Protein AF-A0A7X9CDP3-F1 (afdb_monomer_lite)

pLDDT: mean 72.93, std 18.99, range [30.62, 93.44]

Structure (mmCIF, N/CA/C/O backbone):
data_AF-A0A7X9CDP3-F1
#
_entry.id   AF-A0A7X9CDP3-F1
#
loop_
_atom_site.group_PDB
_atom_site.id
_atom_site.type_symbol
_atom_site.label_atom_id
_atom_site.label_alt_id
_atom_site.label_comp_id
_atom_site.label_asym_id
_atom_site.label_entity_id
_atom_site.label_seq_id
_atom_site.pdbx_PDB_ins_code
_atom_site.Cartn_x
_atom_site.Cartn_y
_atom_site.Cartn_z
_atom_site.occupancy
_atom_site.B_iso_or_equiv
_atom_site.auth_seq_id
_atom_site.auth_comp_id
_atom_site.auth_asym_id
_atom_site.auth_atom_id
_atom_site.pdbx_PDB_model_num
ATOM 1 N N . LYS A 1 1 ? 19.103 14.145 39.651 1.00 42.81 1 LYS A N 1
ATOM 2 C CA . LYS A 1 1 ? 20.317 13.318 39.458 1.00 42.81 1 LYS A CA 1
ATOM 3 C C . LYS A 1 1 ? 19.905 11.863 39.617 1.00 42.81 1 LYS A C 1
ATOM 5 O O . LYS A 1 1 ? 19.617 11.459 40.730 1.00 42.81 1 LYS A O 1
ATOM 10 N N . ILE A 1 2 ? 19.771 11.153 38.499 1.00 30.62 2 ILE A N 1
ATOM 11 C CA . ILE A 1 2 ? 19.622 9.694 38.426 1.00 30.62 2 ILE A CA 1
ATOM 12 C C . ILE A 1 2 ? 20.858 9.224 37.650 1.00 30.62 2 ILE A C 1
ATOM 14 O O . ILE A 1 2 ? 21.264 9.884 36.694 1.00 30.62 2 ILE A O 1
ATOM 18 N N . GLU A 1 3 ? 21.513 8.200 38.179 1.00 31.05 3 GLU A N 1
ATOM 19 C CA . GLU A 1 3 ? 22.902 7.801 37.937 1.00 31.05 3 GLU A CA 1
ATOM 20 C C . GLU A 1 3 ? 23.231 7.426 36.484 1.00 31.05 3 GLU A C 1
ATOM 22 O O . GLU A 1 3 ? 22.465 6.759 35.792 1.00 31.05 3 GLU A O 1
ATOM 27 N N . ILE A 1 4 ? 24.441 7.803 36.064 1.00 36.34 4 ILE A N 1
ATOM 28 C CA . ILE A 1 4 ? 25.048 7.617 34.731 1.00 36.34 4 ILE A CA 1
ATOM 29 C C . ILE A 1 4 ? 25.572 6.162 34.549 1.00 36.34 4 ILE A C 1
ATOM 31 O O . ILE A 1 4 ? 26.495 5.897 33.797 1.00 36.34 4 ILE A O 1
ATOM 35 N N . GLY A 1 5 ? 24.991 5.173 35.237 1.00 37.22 5 GLY A N 1
ATOM 36 C CA . GLY A 1 5 ? 25.621 3.859 35.457 1.00 37.22 5 GLY A CA 1
ATOM 37 C C . GLY A 1 5 ? 25.086 2.653 34.670 1.00 37.22 5 GLY A C 1
ATOM 38 O O . GLY A 1 5 ? 25.262 1.533 35.139 1.00 37.22 5 GLY A O 1
ATOM 39 N N . LYS A 1 6 ? 24.392 2.811 33.531 1.00 35.25 6 LYS A N 1
ATOM 40 C CA . LYS A 1 6 ? 23.863 1.659 32.750 1.00 35.25 6 LYS A CA 1
ATOM 41 C C . LYS A 1 6 ? 24.031 1.785 31.229 1.00 35.25 6 LYS A C 1
ATOM 43 O O . LYS A 1 6 ? 23.116 1.454 30.480 1.00 35.25 6 LYS A O 1
ATOM 48 N N . LEU A 1 7 ? 25.183 2.263 30.759 1.00 43.00 7 LEU A N 1
ATOM 49 C CA . LEU A 1 7 ? 25.517 2.291 29.324 1.00 43.00 7 LEU A CA 1
ATOM 50 C C . LEU A 1 7 ? 26.872 1.652 28.994 1.00 43.00 7 LEU A C 1
ATOM 52 O O . LEU A 1 7 ? 27.510 2.027 28.020 1.00 43.00 7 LEU A O 1
ATOM 56 N N . GLU A 1 8 ? 27.303 0.650 29.754 1.00 44.66 8 GLU A N 1
ATOM 57 C CA . GLU A 1 8 ? 28.546 -0.065 29.449 1.00 44.66 8 GLU A CA 1
ATOM 58 C C . GLU A 1 8 ? 28.296 -1.569 29.456 1.00 44.66 8 GLU A C 1
ATOM 60 O O . GLU A 1 8 ? 28.371 -2.217 30.494 1.00 44.66 8 GLU A O 1
ATOM 65 N N . ASN A 1 9 ? 27.877 -2.084 28.297 1.00 45.66 9 ASN A N 1
ATOM 66 C CA . ASN A 1 9 ? 28.214 -3.406 27.748 1.00 45.66 9 ASN A CA 1
ATOM 67 C C . ASN A 1 9 ? 27.282 -3.717 26.570 1.00 45.66 9 ASN A C 1
ATOM 69 O O . ASN A 1 9 ? 26.401 -4.566 26.657 1.00 45.66 9 ASN A O 1
ATOM 73 N N . ILE A 1 10 ? 27.464 -3.004 25.459 1.00 39.91 10 ILE A N 1
ATOM 74 C CA . ILE A 1 10 ? 26.994 -3.482 24.156 1.00 39.91 10 ILE A CA 1
ATOM 75 C C . ILE A 1 10 ? 28.250 -3.633 23.310 1.00 39.91 10 ILE A C 1
ATOM 77 O O . ILE A 1 10 ? 28.990 -2.671 23.099 1.00 39.91 10 ILE A O 1
ATOM 81 N N . ASN A 1 11 ? 28.524 -4.870 22.913 1.00 43.19 11 ASN A N 1
ATOM 82 C CA . ASN A 1 11 ? 29.726 -5.252 22.190 1.00 43.19 11 ASN A CA 1
ATOM 83 C C . ASN A 1 11 ? 29.747 -4.512 20.838 1.00 43.19 11 ASN A C 1
ATOM 85 O O . ASN A 1 11 ? 28.712 -4.387 20.180 1.00 43.19 11 ASN A O 1
ATOM 89 N N . SER A 1 12 ? 30.899 -4.006 20.400 1.00 43.62 12 SER A N 1
ATOM 90 C CA . SER A 1 12 ? 31.016 -3.162 19.193 1.00 43.62 12 SER A CA 1
ATOM 91 C C . SER A 1 12 ? 30.467 -3.831 17.918 1.00 43.62 12 SER A C 1
ATOM 93 O O . SER A 1 12 ? 29.971 -3.142 17.025 1.00 43.62 12 SER A O 1
ATOM 95 N N . GLY A 1 13 ? 30.459 -5.169 17.870 1.00 42.31 13 GLY A N 1
ATOM 96 C CA . GLY A 1 13 ? 29.830 -5.966 16.809 1.00 42.31 13 GLY A CA 1
ATOM 97 C C . GLY A 1 13 ? 28.292 -5.975 16.824 1.00 42.31 13 GLY A C 1
ATOM 98 O O . GLY A 1 13 ? 27.674 -5.992 15.761 1.00 42.31 13 GLY A O 1
ATOM 99 N N . GLU A 1 14 ? 27.650 -5.888 17.994 1.00 40.09 14 GLU A N 1
ATOM 100 C CA . GLU A 1 14 ? 26.184 -5.778 18.105 1.00 40.09 14 GLU A CA 1
ATOM 101 C C . GLU A 1 14 ? 25.694 -4.394 17.671 1.00 40.09 14 GLU A C 1
ATOM 103 O O . GLU A 1 14 ? 24.648 -4.276 17.031 1.00 40.09 14 GLU A O 1
ATOM 108 N N . ILE A 1 15 ? 26.477 -3.346 17.952 1.00 36.19 15 ILE A N 1
ATOM 109 C CA . ILE A 1 15 ? 26.188 -1.978 17.501 1.00 36.19 15 ILE A CA 1
ATOM 110 C C . ILE A 1 15 ? 26.264 -1.887 15.970 1.00 36.19 15 ILE A C 1
ATOM 112 O O . ILE A 1 15 ? 25.395 -1.265 15.356 1.00 36.19 15 ILE A O 1
ATOM 116 N N . LEU A 1 16 ? 27.250 -2.544 15.342 1.00 43.72 16 LEU A N 1
ATOM 117 C CA . LEU A 1 16 ? 27.374 -2.603 13.880 1.00 43.72 16 LEU A CA 1
ATOM 118 C C . LEU A 1 16 ? 26.185 -3.336 13.237 1.00 43.72 16 LEU A C 1
ATOM 120 O O . LEU A 1 16 ? 25.581 -2.821 12.298 1.00 43.72 16 LEU A O 1
ATOM 124 N N . HIS A 1 17 ? 25.781 -4.481 13.796 1.00 35.06 17 HIS A N 1
ATOM 125 C CA . HIS A 1 17 ? 24.649 -5.268 13.296 1.00 35.06 17 HIS A CA 1
ATOM 126 C C . HIS A 1 17 ? 23.296 -4.550 13.463 1.00 35.06 17 HIS A C 1
ATOM 128 O O . HIS A 1 17 ? 22.436 -4.599 12.581 1.00 35.06 17 HIS A O 1
ATOM 134 N N . LEU A 1 18 ? 23.102 -3.832 14.575 1.00 33.72 18 LEU A N 1
ATOM 135 C CA . LEU A 1 18 ? 21.911 -3.008 14.801 1.00 33.72 18 LEU A CA 1
ATOM 136 C C . LEU A 1 18 ? 21.847 -1.815 13.842 1.00 33.72 18 LEU A C 1
ATOM 138 O O . LEU A 1 18 ? 20.753 -1.462 13.399 1.00 33.72 18 LEU A O 1
ATOM 142 N N . LYS A 1 19 ? 22.999 -1.236 13.488 1.00 38.69 19 LYS A N 1
ATOM 143 C CA . LYS A 1 19 ? 23.105 -0.130 12.532 1.00 38.69 19 LYS A CA 1
ATOM 144 C C . LYS A 1 19 ? 22.833 -0.588 11.098 1.00 38.69 19 LYS A C 1
ATOM 146 O O . LYS A 1 19 ? 21.970 -0.013 10.445 1.00 38.69 19 LYS A O 1
ATOM 151 N N . GLU A 1 20 ? 23.409 -1.713 10.673 1.00 48.62 20 GLU A N 1
ATOM 152 C CA . GLU A 1 20 ? 23.088 -2.350 9.386 1.00 48.62 20 GLU A CA 1
ATOM 153 C C . GLU A 1 20 ? 21.609 -2.750 9.267 1.00 48.62 20 GLU A C 1
ATOM 155 O O . GLU A 1 20 ? 21.019 -2.664 8.189 1.00 48.62 20 GLU A O 1
ATOM 160 N N . LYS A 1 21 ? 20.991 -3.191 10.370 1.00 49.09 21 LYS A N 1
ATOM 161 C CA . LYS A 1 21 ? 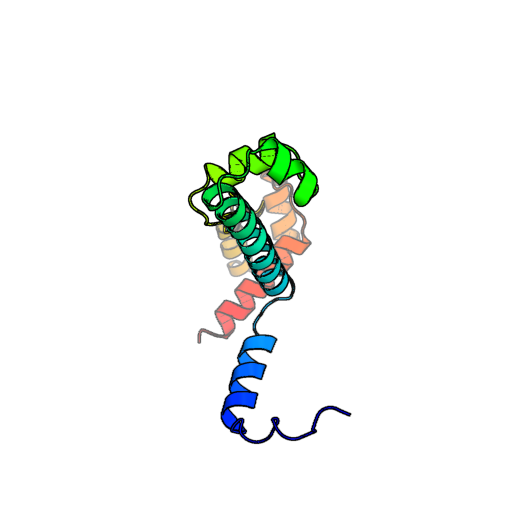19.557 -3.498 10.436 1.00 49.09 21 LYS A CA 1
ATOM 162 C C . LYS A 1 21 ? 18.694 -2.241 10.316 1.00 49.09 21 LYS A C 1
ATOM 164 O O . LYS A 1 21 ? 17.635 -2.326 9.706 1.00 49.09 21 LYS A O 1
ATOM 169 N N . TYR A 1 22 ? 19.118 -1.110 10.884 1.00 34.44 22 TYR A N 1
ATOM 170 C CA . TYR A 1 22 ? 18.391 0.164 10.817 1.00 34.44 22 TYR A CA 1
ATOM 171 C C . TYR A 1 22 ? 18.521 0.839 9.443 1.00 34.44 22 TYR A C 1
ATOM 173 O O . TYR A 1 22 ? 17.528 1.341 8.921 1.00 34.44 22 TYR A O 1
ATOM 181 N N . ASP A 1 23 ? 19.705 0.777 8.827 1.00 46.03 23 ASP A N 1
ATOM 182 C CA . ASP A 1 23 ? 20.005 1.391 7.525 1.00 46.03 23 ASP A CA 1
ATOM 183 C C . ASP A 1 23 ? 19.295 0.685 6.350 1.00 46.03 23 ASP A C 1
ATOM 185 O O . ASP A 1 23 ? 19.012 1.300 5.323 1.00 46.03 23 ASP A O 1
ATOM 189 N N . LYS A 1 24 ? 18.949 -0.603 6.506 1.00 49.00 24 LYS A N 1
ATOM 190 C CA . LYS A 1 24 ? 18.217 -1.403 5.502 1.00 49.00 24 LYS A CA 1
ATOM 191 C C . LYS A 1 24 ? 16.705 -1.178 5.502 1.00 49.00 24 LYS A C 1
ATOM 193 O O . LYS A 1 24 ? 16.030 -1.622 4.575 1.00 49.00 24 LYS A O 1
ATOM 198 N N . ILE A 1 25 ? 16.149 -0.526 6.521 1.00 48.00 25 ILE A N 1
ATOM 199 C CA . ILE A 1 25 ? 14.707 -0.304 6.586 1.00 48.00 25 ILE A CA 1
ATOM 200 C C . ILE A 1 25 ? 14.385 0.934 5.755 1.00 48.00 25 ILE A C 1
ATOM 202 O O . ILE A 1 25 ? 14.725 2.060 6.115 1.00 48.00 25 ILE A O 1
ATOM 206 N N . THR A 1 26 ? 13.685 0.744 4.638 1.00 47.41 26 THR A N 1
ATOM 207 C CA . THR A 1 26 ? 13.202 1.881 3.856 1.00 47.41 26 THR A CA 1
ATOM 208 C C . THR A 1 26 ? 12.303 2.755 4.736 1.00 47.41 26 THR A C 1
ATOM 210 O O . THR A 1 26 ? 11.485 2.262 5.518 1.00 47.41 26 THR A O 1
ATOM 213 N N . ASN A 1 27 ? 12.405 4.080 4.603 1.00 50.69 27 ASN A N 1
ATOM 214 C CA . ASN A 1 27 ? 11.618 5.039 5.393 1.00 50.69 27 ASN A CA 1
ATOM 215 C C . ASN A 1 27 ? 10.091 4.790 5.353 1.00 50.69 27 ASN A C 1
ATOM 217 O O . ASN A 1 27 ? 9.368 5.320 6.193 1.00 50.69 27 ASN A O 1
ATOM 221 N N . ALA A 1 28 ? 9.580 4.017 4.387 1.00 47.94 28 ALA A N 1
ATOM 222 C CA . ALA A 1 28 ? 8.185 3.586 4.312 1.00 47.94 28 ALA A CA 1
ATOM 223 C C . ALA A 1 28 ? 7.905 2.310 5.132 1.00 47.94 28 ALA A C 1
ATOM 225 O O . ALA A 1 28 ? 6.879 2.239 5.809 1.00 47.94 28 ALA A O 1
ATOM 226 N N . GLU A 1 29 ? 8.813 1.331 5.118 1.00 49.69 29 GLU A N 1
ATOM 227 C CA . GLU A 1 29 ? 8.694 0.083 5.880 1.00 49.69 29 GLU A CA 1
ATOM 228 C C . GLU A 1 29 ? 8.843 0.326 7.386 1.00 49.69 29 GLU A C 1
ATOM 230 O O . GLU A 1 29 ? 7.997 -0.153 8.144 1.00 49.69 29 GLU A O 1
ATOM 235 N N . ALA A 1 30 ? 9.805 1.162 7.808 1.00 50.16 30 ALA A N 1
ATOM 236 C CA . ALA A 1 30 ? 9.991 1.581 9.207 1.00 50.16 30 ALA A CA 1
ATOM 237 C C . ALA A 1 30 ? 8.714 2.227 9.752 1.00 50.16 30 ALA A C 1
ATOM 239 O O . ALA A 1 30 ? 8.125 1.747 10.720 1.00 50.16 30 ALA A O 1
ATOM 240 N N . LYS A 1 31 ? 8.206 3.245 9.041 1.00 47.41 31 LYS A N 1
ATOM 241 C CA . LYS A 1 31 ? 6.957 3.936 9.390 1.00 47.41 31 LYS A CA 1
ATOM 242 C C . LYS A 1 31 ? 5.771 2.973 9.434 1.00 47.41 31 LYS A C 1
ATOM 244 O O . LYS A 1 31 ? 4.945 3.060 10.337 1.00 47.41 31 LYS A O 1
ATOM 249 N N . SER A 1 32 ? 5.674 2.036 8.488 1.00 53.06 32 SER A N 1
ATOM 250 C CA . SER A 1 32 ? 4.573 1.065 8.446 1.00 53.06 32 SER A CA 1
ATOM 251 C C . SER A 1 32 ? 4.615 0.047 9.594 1.00 53.06 32 SER A C 1
ATOM 253 O O . SER A 1 32 ? 3.557 -0.345 10.096 1.00 53.06 32 SER A O 1
ATOM 255 N N . SER A 1 33 ? 5.820 -0.345 10.026 1.00 59.78 33 SER A N 1
ATOM 256 C CA . SER A 1 33 ? 6.064 -1.214 11.180 1.00 59.78 33 SER A CA 1
ATOM 257 C C . SER A 1 33 ? 5.698 -0.493 12.475 1.00 59.78 33 SER A C 1
ATOM 259 O O . SER A 1 33 ? 4.945 -1.033 13.284 1.00 59.78 33 SER A O 1
ATOM 261 N N . ASP A 1 34 ? 6.148 0.750 12.644 1.00 59.84 34 ASP A N 1
ATOM 262 C CA . ASP A 1 34 ? 5.908 1.526 13.862 1.00 59.84 34 ASP A CA 1
ATOM 263 C C . ASP A 1 34 ? 4.424 1.873 14.031 1.00 59.84 34 ASP A C 1
ATOM 265 O O . ASP A 1 34 ? 3.860 1.669 15.105 1.00 59.84 34 ASP A O 1
ATOM 269 N N . ILE A 1 35 ? 3.736 2.252 12.945 1.00 60.22 35 ILE A N 1
ATOM 270 C CA . ILE A 1 35 ? 2.274 2.438 12.942 1.00 60.22 35 ILE A CA 1
ATOM 271 C C . ILE A 1 35 ? 1.554 1.137 13.321 1.00 60.22 35 ILE A C 1
ATOM 273 O O . ILE A 1 35 ? 0.560 1.171 14.050 1.00 60.22 35 ILE A O 1
ATOM 277 N N . SER A 1 36 ? 2.037 -0.013 12.835 1.00 68.25 36 SER A N 1
ATOM 278 C CA . SER A 1 36 ? 1.448 -1.312 13.173 1.00 68.25 36 SER A CA 1
ATOM 279 C C . SER A 1 36 ? 1.558 -1.599 14.666 1.00 68.25 36 SER A C 1
ATOM 281 O O . SER A 1 36 ? 0.553 -1.929 15.289 1.00 68.25 36 SER A O 1
ATOM 283 N N . LYS A 1 37 ? 2.748 -1.391 15.240 1.00 71.69 37 LYS A N 1
ATOM 284 C CA . LYS A 1 37 ? 3.026 -1.607 16.666 1.00 71.69 37 LYS A CA 1
ATOM 285 C C . LYS A 1 37 ? 2.212 -0.671 17.557 1.00 71.69 37 LYS A C 1
ATOM 287 O O . LYS A 1 37 ? 1.597 -1.120 18.521 1.00 71.69 37 LYS A O 1
ATOM 292 N N . SER A 1 38 ? 2.140 0.621 17.224 1.00 72.62 38 SER A N 1
ATOM 293 C CA . SER A 1 38 ? 1.326 1.582 17.984 1.00 72.62 38 SER A CA 1
ATOM 294 C C . SER A 1 38 ? -0.155 1.206 17.970 1.00 72.62 38 SER A C 1
ATOM 296 O O . SER A 1 38 ? -0.849 1.345 18.979 1.00 72.62 38 SER A O 1
ATOM 298 N N . LYS A 1 39 ? -0.652 0.697 16.839 1.00 72.56 39 LYS A N 1
ATOM 299 C CA . LYS A 1 39 ? -2.054 0.302 16.712 1.00 72.56 39 LYS A CA 1
ATOM 300 C C . LYS A 1 39 ? -2.368 -1.016 17.412 1.00 72.56 39 LYS A C 1
ATOM 302 O O . LYS A 1 39 ? -3.437 -1.143 18.000 1.00 72.56 39 LYS A O 1
ATOM 307 N N . GLU A 1 40 ? -1.438 -1.960 17.398 1.00 79.69 40 GLU A N 1
ATOM 308 C CA . GLU A 1 40 ? -1.522 -3.199 18.169 1.00 79.69 40 GLU A CA 1
ATOM 309 C C . GLU A 1 40 ? -1.558 -2.916 19.678 1.00 79.69 40 GLU A C 1
ATOM 311 O O . GLU A 1 40 ? -2.432 -3.420 20.380 1.00 79.69 40 GLU A O 1
ATOM 316 N N . CYS A 1 41 ? -0.713 -1.999 20.164 1.00 82.69 41 CYS A N 1
ATOM 317 C CA . CYS A 1 41 ? -0.753 -1.526 21.551 1.00 82.69 41 CYS A CA 1
ATOM 318 C C . CYS A 1 41 ? -2.129 -0.941 21.922 1.00 82.69 41 CYS A C 1
ATOM 320 O O . CYS A 1 41 ? -2.689 -1.272 22.969 1.00 82.69 41 CYS A O 1
ATOM 322 N N . LEU A 1 42 ? -2.725 -0.134 21.035 1.00 83.06 42 LEU A N 1
ATOM 323 C CA . LEU A 1 42 ? -4.063 0.429 21.237 1.00 83.06 42 LEU A CA 1
ATOM 324 C C . LEU A 1 42 ? -5.148 -0.659 21.345 1.00 83.06 42 LEU A C 1
ATOM 326 O O . LEU A 1 42 ? -6.011 -0.582 22.220 1.00 83.06 42 LEU A O 1
ATOM 330 N N . ILE A 1 43 ? -5.105 -1.675 20.478 1.00 84.00 43 ILE A N 1
ATOM 331 C CA . ILE A 1 43 ? -6.054 -2.802 20.489 1.00 84.00 43 ILE A CA 1
ATOM 332 C C . ILE A 1 43 ? -5.902 -3.616 21.776 1.00 84.00 43 ILE A C 1
ATOM 334 O O . ILE A 1 43 ? -6.894 -3.882 22.458 1.00 84.00 43 ILE A O 1
ATOM 338 N N . ASN A 1 44 ? -4.666 -3.951 22.148 1.00 84.50 44 ASN A N 1
ATOM 339 C CA . ASN A 1 44 ? -4.376 -4.698 23.369 1.00 84.50 44 ASN A CA 1
ATOM 340 C C . ASN A 1 44 ? -4.842 -3.934 24.611 1.00 84.50 44 ASN A C 1
ATOM 342 O O . ASN A 1 44 ? -5.428 -4.531 25.515 1.00 84.50 44 ASN A O 1
ATOM 346 N N . LYS A 1 45 ? -4.695 -2.603 24.625 1.00 86.62 45 LYS A N 1
ATOM 347 C CA . LYS A 1 45 ? -5.187 -1.776 25.730 1.00 86.62 45 LYS A CA 1
ATOM 348 C C . LYS A 1 45 ? -6.710 -1.802 25.856 1.00 86.62 45 LYS A C 1
ATOM 350 O O . LYS A 1 45 ? -7.233 -1.903 26.965 1.00 86.62 45 LYS A O 1
ATOM 355 N N . VAL A 1 46 ? -7.431 -1.757 24.735 1.00 87.00 46 VAL A N 1
ATOM 356 C CA . VAL A 1 46 ? -8.896 -1.896 24.723 1.00 87.00 46 VAL A CA 1
ATOM 357 C C . VAL A 1 46 ? -9.326 -3.263 25.268 1.00 87.00 46 VAL A C 1
ATOM 359 O O . VAL A 1 46 ? -10.240 -3.323 26.095 1.00 87.00 46 VAL A O 1
ATOM 362 N N . LYS A 1 47 ? -8.642 -4.345 24.876 1.00 86.44 47 LYS A N 1
ATOM 363 C CA . LYS A 1 47 ? -8.906 -5.700 25.387 1.00 86.44 47 LYS A CA 1
ATOM 364 C C . LYS A 1 47 ? -8.635 -5.820 26.890 1.00 86.44 47 LYS A C 1
ATOM 366 O O . LYS A 1 47 ? -9.471 -6.357 27.609 1.00 86.44 47 LYS A O 1
ATOM 371 N N . GLU A 1 48 ? -7.533 -5.250 27.378 1.00 89.69 48 GLU A N 1
ATOM 372 C CA . GLU A 1 48 ? -7.189 -5.204 28.808 1.00 89.69 48 GLU A CA 1
ATOM 373 C C . GLU A 1 48 ? -8.255 -4.461 29.634 1.00 89.69 48 GLU A C 1
ATOM 375 O O . GLU A 1 48 ? -8.637 -4.884 30.722 1.00 89.69 48 GLU A O 1
ATOM 380 N N . LEU A 1 49 ? -8.771 -3.336 29.132 1.00 87.31 49 LEU A N 1
ATOM 381 C CA . LEU A 1 49 ? -9.823 -2.596 29.832 1.00 87.31 49 LEU A CA 1
ATOM 382 C C . LEU A 1 49 ? -11.145 -3.374 29.866 1.00 87.31 49 LEU A C 1
ATOM 384 O O . LEU A 1 49 ? -11.870 -3.300 30.860 1.00 87.31 49 LEU A O 1
ATOM 388 N N . SER A 1 50 ? -11.443 -4.133 28.811 1.00 89.44 50 SER A N 1
ATOM 389 C CA . SER A 1 50 ? -12.623 -4.997 28.757 1.00 89.44 50 SER A CA 1
ATOM 390 C C . SER A 1 50 ? -12.506 -6.203 29.688 1.00 89.44 50 SER A C 1
ATOM 392 O O . SER A 1 50 ? -13.487 -6.537 30.347 1.00 89.44 50 SER A O 1
ATOM 394 N N . SER A 1 51 ? -11.327 -6.829 29.797 1.00 89.62 51 SER A N 1
ATOM 395 C CA . SER A 1 51 ? -11.111 -7.946 30.731 1.00 89.62 51 SER A CA 1
ATOM 396 C C . SER A 1 51 ? -11.230 -7.512 32.195 1.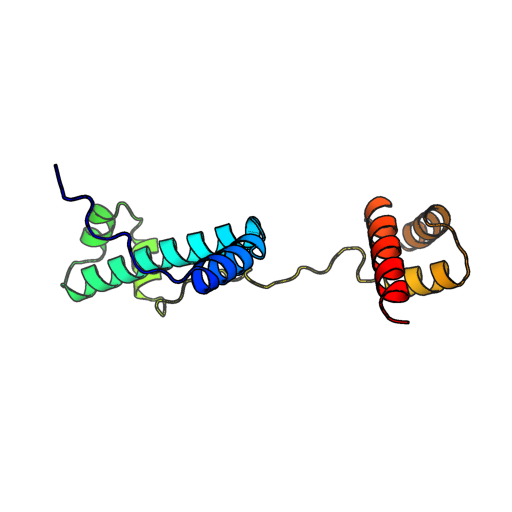00 89.62 51 SER A C 1
ATOM 398 O O . SER A 1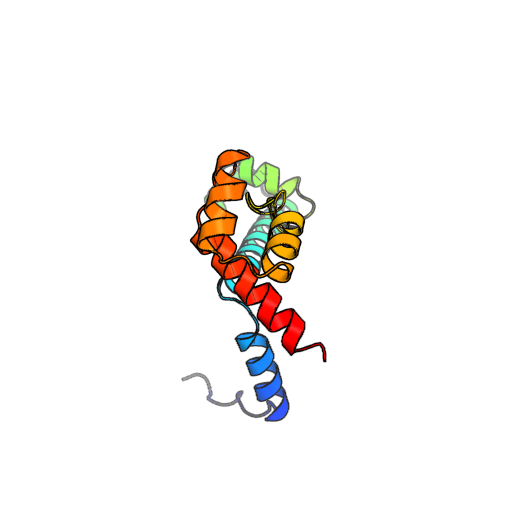 51 ? -11.689 -8.282 33.030 1.00 89.62 51 SER A O 1
ATOM 400 N N . LYS A 1 52 ? -10.943 -6.238 32.497 1.00 92.12 52 LYS A N 1
ATOM 401 C CA . LYS A 1 52 ? -11.221 -5.598 33.798 1.00 92.12 52 LYS A CA 1
ATOM 402 C C . LYS A 1 52 ? -12.708 -5.286 34.041 1.00 92.12 52 LYS A C 1
ATOM 404 O O . LYS A 1 52 ? -13.032 -4.564 34.982 1.00 92.12 52 LYS A O 1
ATOM 409 N N . GLY A 1 53 ? -13.616 -5.755 33.182 1.00 92.31 53 GLY A N 1
ATOM 410 C CA . GLY A 1 53 ? -15.064 -5.583 33.330 1.00 92.31 53 GLY A CA 1
ATOM 411 C C . GLY A 1 53 ? -15.586 -4.188 32.971 1.00 92.31 53 GLY A C 1
ATOM 412 O O . GLY A 1 53 ? -16.736 -3.862 33.273 1.00 92.31 53 GLY A O 1
ATOM 413 N N . LYS A 1 54 ? -14.782 -3.32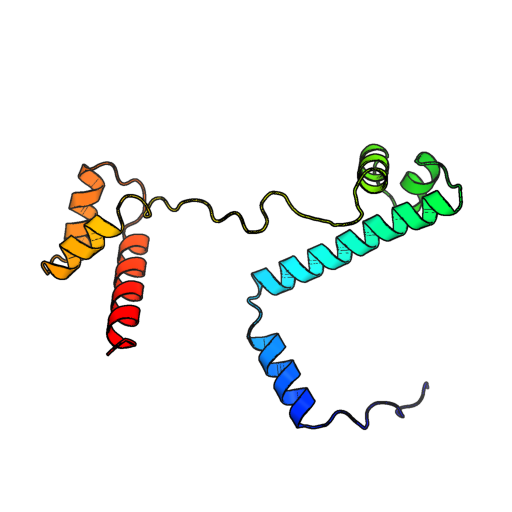5 32.329 1.00 90.06 54 LYS A N 1
ATOM 414 C CA . LYS A 1 54 ? -15.272 -2.009 31.891 1.00 90.06 54 LYS A CA 1
ATOM 415 C C . LYS A 1 54 ? -16.199 -2.167 30.686 1.00 90.06 54 LYS A C 1
ATOM 417 O O . LYS A 1 54 ? -15.884 -2.848 29.716 1.00 90.06 54 LYS A O 1
ATOM 422 N N . SER A 1 55 ? -17.329 -1.461 30.708 1.00 92.25 55 SER A N 1
ATOM 423 C CA . SER A 1 55 ? -18.240 -1.427 29.562 1.00 92.25 55 SER A CA 1
ATOM 424 C C . SER A 1 55 ? -17.621 -0.680 28.376 1.00 92.25 55 SER A C 1
ATOM 426 O O . SER A 1 55 ? -16.871 0.284 28.552 1.00 92.25 55 SER A O 1
ATOM 428 N N . MET A 1 56 ? -18.014 -1.046 27.152 1.00 86.31 56 MET A N 1
ATOM 429 C CA . MET A 1 56 ? -17.545 -0.390 25.920 1.00 86.31 56 MET A CA 1
ATOM 430 C C . MET A 1 56 ? -17.673 1.144 25.954 1.00 86.31 56 MET A C 1
ATOM 432 O O . MET A 1 56 ? -16.807 1.847 25.444 1.00 86.31 56 MET A O 1
ATOM 436 N N . ARG A 1 57 ? -18.740 1.682 26.568 1.00 88.25 57 ARG A N 1
ATOM 437 C CA . ARG A 1 57 ? -18.947 3.137 26.706 1.00 88.25 57 ARG A CA 1
ATOM 438 C C . ARG A 1 57 ? -17.905 3.789 27.614 1.00 88.25 57 ARG A C 1
ATOM 440 O O . ARG A 1 57 ? -17.491 4.911 27.344 1.00 88.25 57 ARG A O 1
ATOM 447 N N . LYS A 1 58 ? -17.495 3.105 28.686 1.00 88.81 58 LYS A N 1
ATOM 448 C CA . LYS A 1 58 ? -16.467 3.594 29.612 1.00 88.81 58 LYS A CA 1
ATOM 449 C C . LYS A 1 58 ? -15.093 3.580 28.942 1.00 88.81 58 LYS A C 1
ATOM 451 O O . LYS A 1 58 ? -14.388 4.577 29.012 1.00 88.81 58 LYS A O 1
ATOM 456 N N . ILE A 1 59 ? -14.783 2.511 28.205 1.00 81.81 59 ILE A N 1
ATOM 457 C CA . ILE A 1 59 ? -13.546 2.384 27.416 1.00 81.81 59 ILE A CA 1
ATOM 458 C C . ILE A 1 59 ? -13.458 3.478 26.343 1.00 81.81 59 ILE A C 1
ATOM 460 O O . ILE A 1 59 ? -12.425 4.123 26.212 1.00 81.81 59 ILE A O 1
ATOM 464 N N . ALA A 1 60 ? -14.551 3.730 25.617 1.00 80.75 60 ALA A N 1
ATOM 465 C CA . ALA A 1 60 ? -14.625 4.783 24.603 1.00 80.75 60 ALA A CA 1
ATOM 466 C C . ALA A 1 60 ? -14.292 6.173 25.174 1.00 80.75 60 ALA A C 1
ATOM 468 O O . ALA A 1 60 ? -13.500 6.902 24.586 1.00 80.75 60 ALA A O 1
ATOM 469 N N . LYS A 1 61 ? -14.850 6.513 26.345 1.00 84.06 61 LYS A N 1
ATOM 470 C CA . LYS A 1 61 ? -14.567 7.783 27.031 1.00 84.06 61 LYS A CA 1
ATOM 471 C C . LYS A 1 61 ? -13.129 7.868 27.547 1.00 84.06 61 LYS A C 1
ATOM 473 O O . LYS A 1 61 ? -12.509 8.910 27.415 1.00 84.06 61 LYS A O 1
ATOM 478 N N . GLU A 1 62 ? -12.611 6.788 28.127 1.00 85.38 62 GLU A N 1
ATOM 479 C CA . GLU A 1 62 ? -11.268 6.746 28.725 1.00 85.38 62 GLU A CA 1
ATOM 480 C C . GLU A 1 62 ? -10.150 6.783 27.677 1.00 85.38 62 GLU A C 1
ATOM 482 O O . GLU A 1 62 ? -9.104 7.376 27.913 1.00 85.38 62 GLU A O 1
ATOM 487 N N . MET A 1 63 ? -10.376 6.175 26.510 1.00 79.94 63 MET A N 1
ATOM 488 C CA . MET A 1 63 ? -9.405 6.139 25.413 1.00 79.94 63 MET A CA 1
ATOM 489 C C . MET A 1 63 ? -9.664 7.189 24.324 1.00 79.94 63 MET A C 1
ATOM 491 O O . MET A 1 63 ? -8.958 7.191 23.318 1.00 79.94 63 MET A O 1
ATOM 495 N N . SER A 1 64 ? -10.675 8.050 24.487 1.00 82.25 64 SER A N 1
ATOM 496 C CA . SER A 1 64 ? -11.119 9.015 23.467 1.00 82.25 64 SER A CA 1
ATOM 497 C C . SER A 1 64 ? -11.353 8.369 22.090 1.00 82.25 64 SER A C 1
ATOM 499 O O . SER A 1 64 ? -10.939 8.887 21.055 1.00 82.25 64 SER A O 1
ATOM 501 N N . LEU A 1 65 ? -12.009 7.204 22.078 1.00 80.25 65 LEU A N 1
ATOM 502 C CA . LEU A 1 65 ? -12.325 6.428 20.875 1.00 80.25 65 LEU A CA 1
ATOM 503 C C . LEU A 1 65 ? -13.831 6.393 20.617 1.00 80.25 65 LEU A C 1
ATOM 505 O O . LEU A 1 65 ? -14.640 6.378 21.543 1.00 80.25 65 LEU A O 1
ATOM 509 N N . ASP A 1 66 ? -14.220 6.262 19.349 1.00 81.06 66 ASP A N 1
ATOM 510 C CA . ASP A 1 66 ? -15.611 5.971 19.003 1.00 81.06 66 ASP A CA 1
ATOM 511 C C . ASP A 1 66 ? -16.019 4.557 19.465 1.00 81.06 66 ASP A C 1
ATOM 513 O O . ASP A 1 66 ? -15.258 3.591 19.331 1.00 81.06 66 ASP A O 1
ATOM 517 N N . ARG A 1 67 ? -17.257 4.403 19.954 1.00 85.25 67 ARG A N 1
ATOM 518 C CA . ARG A 1 67 ? -17.792 3.115 20.434 1.00 85.25 67 ARG A CA 1
ATOM 519 C C . ARG A 1 67 ? -17.689 2.009 19.376 1.00 85.25 67 ARG A C 1
ATOM 521 O O . ARG A 1 67 ? -17.414 0.865 19.734 1.00 85.25 67 ARG A O 1
ATOM 528 N N . LYS A 1 68 ? -17.909 2.315 18.091 1.00 80.69 68 LYS A N 1
ATOM 529 C CA . LYS A 1 68 ? -17.801 1.331 16.999 1.00 80.69 68 LYS A CA 1
ATOM 530 C C . LYS A 1 68 ? -16.354 0.876 16.811 1.00 80.69 68 LYS A C 1
ATOM 532 O O . LYS A 1 68 ? -16.123 -0.288 16.499 1.00 80.69 68 LYS A O 1
ATOM 537 N N . THR A 1 69 ? -15.385 1.760 17.052 1.00 78.00 69 THR A N 1
ATOM 538 C CA . THR A 1 69 ? -13.956 1.415 17.031 1.00 78.00 69 THR A CA 1
ATOM 539 C C . THR A 1 69 ? -13.588 0.504 18.199 1.00 78.00 69 THR A C 1
ATOM 541 O O . THR A 1 69 ? -12.911 -0.494 17.977 1.00 78.00 69 THR A O 1
ATOM 544 N N . VAL A 1 70 ? -14.096 0.783 19.405 1.00 83.12 70 VAL A N 1
ATOM 545 C CA . VAL A 1 70 ? -13.926 -0.104 20.572 1.00 83.12 70 VAL A CA 1
ATOM 546 C C . VAL A 1 70 ? -14.513 -1.487 20.289 1.00 83.12 70 VAL A C 1
ATOM 548 O O . VAL A 1 70 ? -13.821 -2.481 20.471 1.00 83.12 70 VAL A O 1
ATOM 551 N N . LYS A 1 71 ? -15.748 -1.558 19.772 1.00 85.69 71 LYS A N 1
ATOM 552 C CA . LYS A 1 71 ? -16.385 -2.824 19.379 1.00 85.69 71 LYS A CA 1
ATOM 553 C C . LYS A 1 71 ? -15.515 -3.605 18.383 1.00 85.69 71 LYS A C 1
ATOM 555 O O . LYS A 1 71 ? -15.171 -4.749 18.647 1.00 85.69 71 LYS A O 1
ATOM 560 N N . ARG A 1 72 ? -15.076 -2.953 17.301 1.00 80.31 72 ARG A N 1
ATOM 561 C CA . ARG A 1 72 ? -14.208 -3.558 16.277 1.00 80.31 72 ARG A CA 1
ATOM 562 C C . ARG A 1 72 ? -12.874 -4.067 16.838 1.00 80.31 72 ARG A C 1
ATOM 564 O O . ARG A 1 72 ? -12.356 -5.053 16.338 1.00 80.31 72 ARG A O 1
ATOM 571 N N . TYR A 1 73 ? -12.291 -3.389 17.828 1.00 85.00 73 TYR A N 1
ATOM 572 C CA . TYR A 1 73 ? -11.034 -3.819 18.458 1.00 85.00 73 TYR A CA 1
ATOM 573 C C . TYR A 1 73 ? -11.215 -4.967 19.457 1.00 85.00 73 TYR A C 1
ATOM 575 O O . TYR A 1 73 ? -10.283 -5.736 19.662 1.00 85.00 73 TYR A O 1
ATOM 583 N N . LEU A 1 74 ? -12.392 -5.094 20.073 1.00 85.00 74 LEU A N 1
ATOM 584 C CA . LEU A 1 74 ? -12.718 -6.248 20.914 1.00 85.00 74 LEU A CA 1
ATOM 585 C C . LEU A 1 74 ? -13.004 -7.497 20.077 1.00 85.00 74 LEU A C 1
ATOM 587 O O . LEU A 1 74 ? -12.601 -8.585 20.466 1.00 85.00 74 LEU A O 1
ATOM 591 N N . GLU A 1 75 ? -13.658 -7.323 18.928 1.00 83.25 75 GLU A N 1
ATOM 592 C CA . GLU A 1 75 ? -13.979 -8.399 17.980 1.00 83.25 75 GLU A CA 1
ATOM 593 C C . GLU A 1 75 ? -12.789 -8.811 17.099 1.00 83.25 75 GLU A C 1
ATOM 595 O O . GLU A 1 75 ? -12.869 -9.825 16.415 1.00 83.25 75 GLU A O 1
ATOM 600 N N . SER A 1 76 ? -11.692 -8.045 17.078 1.00 76.50 76 SER A N 1
ATOM 601 C CA . SER A 1 76 ? -10.508 -8.412 16.300 1.00 76.50 76 SER A CA 1
ATOM 602 C C . SER A 1 76 ? -9.655 -9.448 17.029 1.00 76.50 76 SER A C 1
ATOM 604 O O . SER A 1 76 ? -9.534 -9.424 18.255 1.00 76.50 76 SER A O 1
ATOM 606 N N . ASP A 1 77 ? -8.935 -10.283 16.282 1.00 69.25 77 ASP A N 1
ATOM 607 C CA . ASP A 1 77 ? -8.026 -11.301 16.838 1.00 69.25 77 ASP A CA 1
ATOM 608 C C . ASP A 1 77 ? -6.784 -10.709 17.537 1.00 69.25 77 ASP A C 1
ATOM 610 O O . ASP A 1 77 ? -5.942 -11.430 18.053 1.00 69.25 77 ASP A O 1
ATOM 614 N N . GLY A 1 78 ? -6.672 -9.377 17.628 1.00 62.09 78 GLY A N 1
ATOM 615 C CA . GLY A 1 78 ? -5.526 -8.667 18.218 1.00 62.09 78 GLY A CA 1
ATOM 616 C C . GLY A 1 78 ? -4.487 -8.245 17.183 1.00 62.09 78 GLY A C 1
ATOM 617 O O . GLY A 1 78 ? -3.793 -7.253 17.381 1.00 62.09 78 GLY A O 1
ATOM 618 N N . ASN A 1 79 ? -4.471 -8.900 16.023 1.00 63.25 79 ASN A N 1
ATOM 619 C CA . ASN A 1 79 ? -3.520 -8.595 14.963 1.00 63.25 79 ASN A CA 1
ATOM 620 C C . ASN A 1 79 ? -4.038 -7.440 14.094 1.00 63.25 79 ASN A C 1
ATOM 622 O O . ASN A 1 79 ? -5.014 -7.577 13.352 1.00 63.25 79 ASN A O 1
ATOM 626 N N . TRP A 1 80 ? -3.366 -6.285 14.144 1.00 65.00 80 TRP A N 1
ATOM 627 C CA . TRP A 1 80 ? -3.637 -5.189 13.212 1.00 65.00 80 TRP A CA 1
ATOM 628 C C . TRP A 1 80 ? -3.033 -5.507 11.838 1.00 65.00 80 TRP A C 1
ATOM 630 O O . TRP A 1 80 ? -1.881 -5.162 11.549 1.00 65.00 80 TRP A O 1
ATOM 640 N N . ASN A 1 81 ? -3.818 -6.139 10.961 1.00 65.00 81 ASN A N 1
ATOM 641 C CA . ASN A 1 81 ? -3.467 -6.273 9.551 1.00 65.00 81 ASN A CA 1
ATOM 642 C C . ASN A 1 81 ? -4.248 -5.281 8.684 1.00 65.00 81 ASN A C 1
ATOM 644 O O . ASN A 1 81 ? -5.468 -5.369 8.562 1.00 65.00 81 ASN A O 1
ATOM 648 N N . HIS A 1 82 ? -3.553 -4.316 8.079 1.00 65.62 82 HIS A N 1
ATOM 649 C CA . HIS A 1 82 ? -4.190 -3.455 7.088 1.00 65.62 82 HIS A CA 1
ATOM 650 C C . HIS A 1 82 ? -4.453 -4.290 5.831 1.00 65.62 82 HIS A C 1
ATOM 652 O O . HIS A 1 82 ? -3.513 -4.857 5.287 1.00 65.62 82 HIS A O 1
ATOM 658 N N . ALA A 1 83 ? -5.692 -4.341 5.336 1.00 62.69 83 ALA A N 1
ATOM 659 C CA . ALA A 1 83 ? -6.063 -5.195 4.197 1.00 62.69 83 ALA A CA 1
ATOM 660 C C . ALA A 1 83 ? -5.239 -4.929 2.919 1.00 62.69 83 ALA A C 1
ATOM 662 O O . ALA A 1 83 ? -5.129 -5.785 2.050 1.00 62.69 83 ALA A O 1
ATOM 663 N N . SER A 1 84 ? -4.638 -3.742 2.801 1.00 63.97 84 SER A N 1
ATOM 664 C CA . SER A 1 84 ? -3.755 -3.385 1.684 1.00 63.97 84 SER A CA 1
ATOM 665 C C . SER A 1 84 ? -2.267 -3.660 1.934 1.00 63.97 84 SER A C 1
ATOM 667 O O . SER A 1 84 ? -1.446 -3.347 1.072 1.00 63.97 84 SER A O 1
ATOM 669 N N . ARG A 1 85 ? -1.881 -4.162 3.113 1.00 64.38 85 ARG A N 1
ATOM 670 C CA . ARG A 1 85 ? -0.479 -4.441 3.438 1.00 64.38 85 ARG A CA 1
ATOM 671 C C . ARG A 1 85 ? -0.001 -5.606 2.573 1.00 64.38 85 ARG A C 1
ATOM 673 O O . ARG A 1 85 ? -0.619 -6.661 2.550 1.00 64.38 85 ARG A O 1
ATOM 680 N N . GLY A 1 86 ? 1.080 -5.386 1.828 1.00 62.22 86 GLY A N 1
ATOM 681 C CA . GLY A 1 86 ? 1.642 -6.380 0.906 1.00 62.22 86 GLY A CA 1
ATOM 682 C C . GLY A 1 86 ? 0.928 -6.489 -0.446 1.00 62.22 86 GLY A C 1
ATOM 683 O O . GLY A 1 86 ? 1.446 -7.146 -1.347 1.00 62.22 86 GLY A O 1
ATOM 684 N N . VAL A 1 87 ? -0.207 -5.808 -0.647 1.00 69.81 87 VAL A N 1
ATOM 685 C CA . VAL A 1 87 ? -0.901 -5.811 -1.941 1.00 69.81 87 VAL A CA 1
ATOM 686 C C . VAL A 1 87 ? -0.139 -4.920 -2.923 1.00 69.81 87 VAL A C 1
ATOM 688 O O . VAL A 1 87 ? -0.318 -3.701 -2.962 1.00 69.81 87 VAL A O 1
ATOM 691 N N . LYS A 1 88 ? 0.721 -5.534 -3.743 1.00 67.00 88 LYS A N 1
ATOM 692 C CA . LYS A 1 88 ? 1.344 -4.870 -4.892 1.00 67.00 88 LYS A CA 1
ATOM 693 C C . LYS A 1 88 ? 0.277 -4.678 -5.969 1.00 67.00 88 LYS A C 1
ATOM 695 O O . LYS A 1 88 ? -0.167 -5.636 -6.599 1.00 67.00 88 LYS A O 1
ATOM 700 N N . LYS A 1 89 ? -0.172 -3.437 -6.165 1.00 70.75 89 LYS A N 1
ATOM 701 C CA . LYS A 1 89 ? -1.066 -3.105 -7.281 1.00 70.75 89 LYS A CA 1
ATOM 702 C C . LYS A 1 89 ? -0.324 -3.328 -8.596 1.00 70.75 89 LYS A C 1
ATOM 704 O O . LYS A 1 89 ? 0.826 -2.907 -8.720 1.00 70.75 89 LYS A O 1
ATOM 709 N N . LYS A 1 90 ? -1.003 -3.947 -9.567 1.00 76.62 90 LYS A N 1
ATOM 710 C CA . LYS A 1 90 ? -0.478 -4.082 -10.928 1.00 76.62 90 LYS A CA 1
ATOM 711 C C . LYS A 1 90 ? -0.152 -2.693 -11.478 1.00 76.62 90 LYS A C 1
ATOM 713 O O . LYS A 1 90 ? -0.986 -1.786 -11.432 1.00 76.62 90 LYS A O 1
ATOM 718 N N . SER A 1 91 ? 1.072 -2.520 -11.954 1.00 81.56 91 SER A N 1
ATOM 719 C CA . SER A 1 91 ? 1.503 -1.318 -12.654 1.00 81.56 91 SER A CA 1
ATOM 720 C C . SER A 1 91 ? 0.850 -1.266 -14.031 1.00 81.56 91 SER A C 1
ATOM 722 O O . SER A 1 91 ? 0.657 -2.294 -14.677 1.00 81.56 91 SER A O 1
ATOM 724 N N . LYS A 1 92 ? 0.599 -0.055 -14.540 1.00 83.75 92 LYS A N 1
ATOM 725 C CA . LYS A 1 92 ? 0.184 0.157 -15.940 1.00 83.75 92 LYS A CA 1
ATOM 726 C C . LYS A 1 92 ? 1.163 -0.468 -16.942 1.00 83.75 92 LYS A C 1
ATOM 728 O O . LYS A 1 92 ? 0.783 -0.758 -18.070 1.00 83.75 92 LYS A O 1
ATOM 733 N N . LEU A 1 93 ? 2.420 -0.636 -16.528 1.00 87.31 93 LEU A N 1
ATOM 734 C CA . LEU A 1 93 ? 3.480 -1.216 -17.340 1.00 87.31 93 LEU A CA 1
ATOM 735 C C . LEU A 1 93 ? 3.438 -2.748 -17.377 1.00 87.31 93 LEU A C 1
ATOM 737 O O . LEU A 1 93 ? 3.990 -3.321 -18.306 1.00 87.31 93 LEU A O 1
ATOM 741 N N . ASP A 1 94 ? 2.801 -3.415 -16.407 1.00 84.69 94 ASP A N 1
ATOM 742 C CA . ASP A 1 94 ? 2.926 -4.871 -16.239 1.00 84.69 94 ASP A CA 1
ATOM 743 C C . ASP A 1 94 ? 2.479 -5.650 -17.482 1.00 84.69 94 ASP A C 1
ATOM 745 O O . ASP A 1 94 ? 3.132 -6.620 -17.847 1.00 84.69 94 ASP A O 1
ATOM 749 N N . ASN A 1 95 ? 1.455 -5.166 -18.192 1.00 87.81 95 ASN A N 1
ATOM 750 C CA . ASN A 1 95 ? 0.961 -5.788 -19.427 1.00 87.81 95 ASN A CA 1
ATOM 751 C C . ASN A 1 95 ? 1.894 -5.597 -20.641 1.00 87.81 95 ASN A C 1
ATOM 753 O O . ASN A 1 95 ? 1.722 -6.270 -21.650 1.00 87.81 95 ASN A O 1
ATOM 757 N N . TYR A 1 96 ? 2.856 -4.672 -20.567 1.00 88.81 96 TYR A N 1
ATOM 758 C CA . TYR A 1 96 ? 3.738 -4.298 -21.680 1.00 88.81 96 TYR A CA 1
ATOM 759 C C . TYR A 1 96 ? 5.207 -4.662 -21.430 1.00 88.81 96 TYR A C 1
ATOM 761 O O . TYR A 1 96 ? 6.034 -4.468 -22.317 1.00 88.81 96 TYR A O 1
ATOM 769 N N . LYS A 1 97 ? 5.554 -5.193 -20.249 1.00 87.69 97 LYS A N 1
ATOM 770 C CA . LYS A 1 97 ? 6.943 -5.495 -19.858 1.00 87.69 97 LYS A CA 1
ATOM 771 C C . LYS A 1 97 ? 7.653 -6.415 -20.848 1.00 87.69 97 LYS A C 1
ATOM 773 O O . LYS A 1 97 ? 8.747 -6.085 -21.295 1.00 87.69 97 LYS A O 1
ATOM 778 N N . ASP A 1 98 ? 7.024 -7.525 -21.221 1.00 87.62 98 ASP A N 1
ATOM 779 C CA . ASP A 1 98 ? 7.636 -8.511 -22.121 1.00 87.62 98 ASP A CA 1
ATOM 780 C C . ASP A 1 98 ? 7.835 -7.947 -23.526 1.00 87.62 98 ASP A C 1
ATOM 782 O O . ASP A 1 98 ? 8.861 -8.172 -24.167 1.00 87.62 98 ASP A O 1
ATOM 786 N N . LEU A 1 99 ? 6.866 -7.159 -23.987 1.00 88.62 99 LEU A N 1
ATOM 787 C CA . LEU A 1 99 ? 6.932 -6.490 -25.274 1.00 88.62 99 LEU A CA 1
ATOM 788 C C . LEU A 1 99 ? 8.046 -5.434 -25.288 1.00 88.62 99 LEU A C 1
ATOM 790 O O . LEU A 1 99 ? 8.830 -5.399 -26.229 1.00 88.62 99 LEU A O 1
ATOM 794 N N . ILE A 1 100 ? 8.185 -4.639 -24.224 1.00 88.69 100 ILE A N 1
ATOM 795 C CA . ILE A 1 100 ? 9.271 -3.660 -24.079 1.00 88.69 100 ILE A CA 1
ATOM 796 C C . ILE A 1 100 ? 10.641 -4.348 -24.079 1.00 88.69 100 ILE A C 1
ATOM 798 O O . ILE A 1 100 ? 11.546 -3.866 -24.754 1.00 88.69 100 ILE A O 1
ATOM 802 N N . LYS A 1 101 ? 10.795 -5.478 -23.371 1.00 88.38 101 LYS A N 1
ATOM 803 C CA . LYS A 1 101 ? 12.051 -6.248 -23.352 1.00 88.38 101 LYS A CA 1
ATOM 804 C C . LYS A 1 101 ? 12.446 -6.715 -24.752 1.00 88.38 101 LYS A C 1
ATOM 806 O O . LYS A 1 101 ? 13.575 -6.473 -25.160 1.00 88.38 101 LYS A O 1
ATOM 811 N N . LYS A 1 102 ? 11.514 -7.324 -25.497 1.00 88.25 102 LYS A N 1
ATOM 812 C CA . LYS A 1 102 ? 11.755 -7.764 -26.884 1.00 88.25 102 LYS A CA 1
ATOM 813 C C . LYS A 1 102 ? 12.213 -6.600 -27.758 1.00 88.25 102 LYS A C 1
ATOM 815 O O . LYS A 1 102 ? 13.276 -6.657 -28.353 1.00 88.25 102 LYS A O 1
ATOM 820 N N . MET A 1 103 ? 11.461 -5.502 -27.729 1.00 86.12 103 MET A N 1
ATOM 821 C CA . MET A 1 103 ? 11.763 -4.324 -28.538 1.00 86.12 103 MET A CA 1
ATOM 822 C C . MET A 1 103 ? 13.108 -3.675 -28.194 1.00 86.12 103 MET A C 1
ATOM 824 O O . MET A 1 103 ? 13.780 -3.150 -29.075 1.00 86.12 103 MET A O 1
ATOM 828 N N . TYR A 1 104 ? 13.498 -3.705 -26.920 1.00 88.00 104 TYR A N 1
ATOM 829 C CA . TYR A 1 104 ? 14.796 -3.206 -26.482 1.00 88.00 104 TYR A CA 1
ATOM 830 C C . TYR A 1 104 ? 15.950 -4.108 -26.944 1.00 88.00 104 TYR A C 1
ATOM 832 O O . TYR A 1 104 ? 16.974 -3.595 -27.384 1.00 88.00 104 TYR A O 1
ATOM 840 N N . ILE A 1 105 ? 15.777 -5.435 -26.896 1.00 85.88 105 ILE A N 1
ATOM 841 C CA . ILE A 1 105 ? 16.753 -6.405 -27.429 1.00 85.88 105 ILE A CA 1
ATOM 842 C C . ILE A 1 105 ? 16.910 -6.241 -28.946 1.00 85.88 105 ILE A C 1
ATOM 844 O O . ILE A 1 105 ? 18.027 -6.296 -29.450 1.00 85.88 105 ILE A O 1
ATOM 848 N N . ASP A 1 106 ? 15.818 -5.939 -29.653 1.00 85.75 106 ASP A N 1
ATOM 849 C CA . ASP A 1 106 ? 15.818 -5.631 -31.090 1.00 85.75 106 ASP A CA 1
ATOM 850 C C . ASP A 1 106 ? 16.514 -4.288 -31.427 1.00 85.75 106 ASP A C 1
ATOM 852 O O . ASP A 1 106 ? 16.564 -3.886 -32.588 1.00 85.75 106 ASP A O 1
ATOM 856 N N . GLY A 1 107 ? 17.039 -3.567 -30.427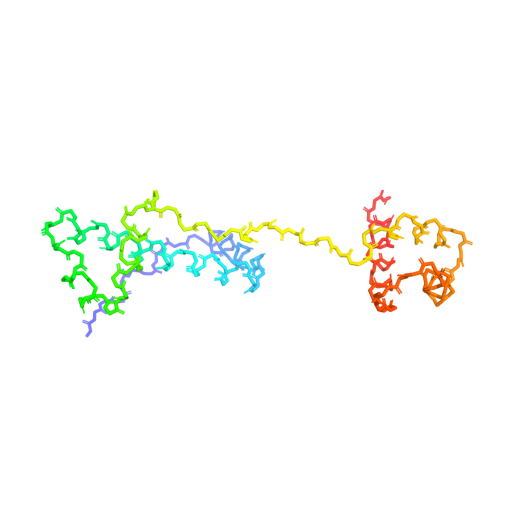 1.00 85.50 107 GLY A N 1
ATOM 857 C CA . GLY A 1 107 ? 17.807 -2.333 -30.600 1.00 85.50 107 GLY A CA 1
ATOM 858 C C . GLY A 1 107 ? 16.970 -1.057 -30.707 1.00 85.50 107 GLY A C 1
ATOM 859 O O . GLY A 1 107 ? 17.522 0.002 -31.005 1.00 85.50 107 GLY A O 1
ATOM 860 N N . ME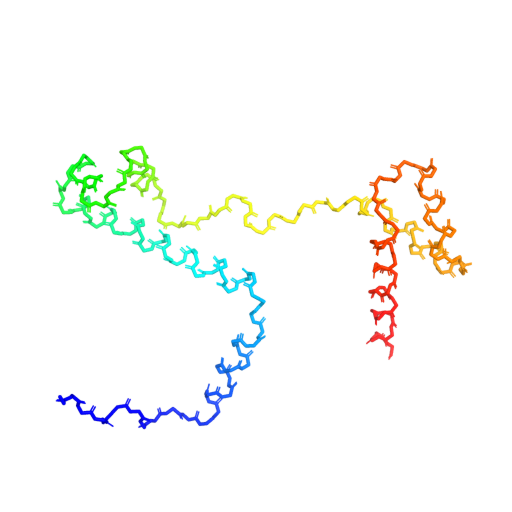T A 1 108 ? 15.656 -1.114 -30.454 1.00 87.88 108 MET A N 1
ATOM 861 C CA . MET A 1 108 ? 14.816 0.087 -30.499 1.00 87.88 108 MET A CA 1
ATOM 862 C C . MET A 1 108 ? 15.079 1.018 -29.315 1.00 87.88 108 MET A C 1
ATOM 864 O O . MET A 1 108 ? 15.271 0.607 -28.166 1.00 87.88 108 MET A O 1
ATOM 868 N N . SER A 1 109 ? 15.005 2.318 -29.588 1.00 88.50 109 SER A N 1
ATOM 869 C CA . SER A 1 109 ? 15.151 3.349 -28.569 1.00 88.50 109 SER A CA 1
ATOM 870 C C . SER A 1 109 ? 13.925 3.419 -27.649 1.00 88.50 109 SER A C 1
ATOM 872 O O . SER A 1 109 ? 12.793 3.115 -28.028 1.00 88.50 109 SER A O 1
ATOM 874 N N . CYS A 1 110 ? 14.117 3.920 -26.425 1.00 87.06 110 CYS A N 1
ATOM 875 C CA . CYS A 1 110 ? 13.024 4.100 -25.458 1.00 87.06 110 CYS A CA 1
ATOM 876 C C . CYS A 1 110 ? 11.860 4.947 -26.011 1.00 87.06 110 CYS A C 1
ATOM 878 O O . CYS A 1 110 ? 10.701 4.696 -25.676 1.00 87.06 110 CYS A O 1
ATOM 880 N N . LYS A 1 111 ? 12.169 5.940 -26.858 1.00 90.50 111 LYS A N 1
ATOM 881 C CA . LYS A 1 111 ? 11.178 6.823 -27.489 1.00 90.50 111 LYS A CA 1
ATOM 882 C C . LYS A 1 111 ? 10.314 6.067 -28.498 1.00 90.50 111 LYS A C 1
ATOM 884 O O . LYS A 1 111 ? 9.093 6.217 -28.488 1.00 90.50 111 LYS A O 1
ATOM 889 N N . GLU A 1 112 ? 10.935 5.237 -29.332 1.00 90.88 112 GLU A N 1
ATOM 890 C CA . GLU A 1 112 ? 10.239 4.414 -30.329 1.00 90.88 112 GLU A CA 1
ATOM 891 C C . GLU A 1 112 ? 9.354 3.368 -29.655 1.00 90.88 112 GLU A C 1
ATOM 893 O O . GLU A 1 112 ? 8.184 3.220 -30.012 1.00 90.88 112 GLU A O 1
ATOM 898 N N . ILE A 1 113 ? 9.874 2.715 -28.611 1.00 91.38 113 ILE A N 1
ATOM 899 C CA . ILE A 1 113 ? 9.113 1.766 -27.795 1.00 91.38 113 ILE A CA 1
ATOM 900 C C . ILE A 1 113 ? 7.881 2.449 -27.197 1.00 91.38 113 ILE A C 1
ATOM 902 O O . ILE A 1 113 ? 6.772 1.928 -27.307 1.00 91.38 113 ILE A O 1
ATOM 906 N N . TYR A 1 114 ? 8.048 3.634 -26.601 1.00 93.44 114 TYR A N 1
ATOM 907 C CA . TYR A 1 114 ? 6.934 4.387 -26.028 1.00 93.44 114 TYR A CA 1
ATOM 908 C C . TYR A 1 114 ? 5.862 4.718 -27.065 1.00 93.44 114 TYR A C 1
ATOM 910 O O . TYR A 1 114 ? 4.681 4.491 -26.802 1.00 93.44 114 TYR A O 1
ATOM 918 N N . LEU A 1 115 ? 6.253 5.214 -28.240 1.00 92.56 115 LEU A N 1
ATOM 919 C CA . LEU A 1 115 ? 5.304 5.542 -29.301 1.00 92.56 115 LEU A CA 1
ATOM 920 C C . LEU A 1 115 ? 4.522 4.297 -29.746 1.00 92.56 115 LEU A C 1
ATOM 922 O O . LEU A 1 115 ? 3.300 4.354 -29.873 1.00 92.56 115 LEU A O 1
ATOM 926 N N . LYS A 1 116 ? 5.210 3.160 -29.892 1.00 92.31 116 LYS A N 1
ATOM 927 C CA . LYS A 1 116 ? 4.627 1.890 -30.337 1.00 92.31 116 LYS A CA 1
ATOM 928 C C . LYS A 1 116 ? 3.686 1.254 -29.315 1.00 92.31 116 LYS A C 1
ATOM 930 O O . LYS A 1 116 ? 2.691 0.658 -29.707 1.00 92.31 116 LYS A O 1
ATOM 935 N N . ILE A 1 117 ? 3.950 1.379 -28.014 1.00 92.44 117 ILE A N 1
ATOM 936 C CA . ILE A 1 117 ? 3.007 0.881 -26.996 1.00 92.44 117 ILE A CA 1
ATOM 937 C C . ILE A 1 117 ? 1.874 1.868 -26.724 1.00 92.44 117 ILE A C 1
ATOM 939 O O . ILE A 1 117 ? 0.775 1.467 -26.347 1.00 92.44 117 ILE A O 1
ATOM 943 N N . LYS A 1 118 ? 2.104 3.166 -26.945 1.00 92.88 118 LYS A N 1
ATOM 944 C CA . LYS A 1 118 ? 1.063 4.189 -26.826 1.00 92.88 118 LYS A CA 1
ATOM 945 C C . LYS A 1 118 ? -0.034 3.984 -27.867 1.00 92.88 118 LYS A C 1
ATOM 947 O O . LYS A 1 118 ? -1.206 4.098 -27.520 1.00 92.88 118 LYS A O 1
ATOM 952 N N . THR A 1 119 ? 0.319 3.604 -29.097 1.00 91.62 119 THR A N 1
ATOM 953 C CA . THR A 1 119 ? -0.669 3.227 -30.124 1.00 91.62 119 THR A CA 1
ATOM 954 C C . THR A 1 119 ? -1.430 1.942 -29.780 1.00 91.62 119 THR A C 1
ATOM 956 O O . THR A 1 119 ? -2.568 1.788 -30.205 1.00 91.62 119 THR A O 1
ATOM 959 N N . GLN A 1 120 ? -0.859 1.059 -28.955 1.00 88.44 120 GLN A N 1
ATOM 960 C CA . GLN A 1 120 ? -1.515 -0.156 -28.446 1.00 88.44 120 GLN A CA 1
ATOM 961 C C . GLN A 1 120 ? -2.398 0.090 -27.208 1.00 88.44 120 GLN A C 1
ATOM 963 O O . GLN A 1 120 ? -2.992 -0.849 -26.683 1.00 88.44 120 GLN A O 1
ATOM 968 N N . GLY A 1 121 ? -2.505 1.339 -26.737 1.00 91.31 121 GLY A N 1
ATOM 969 C CA . GLY A 1 121 ? -3.358 1.705 -25.602 1.00 91.31 121 GLY A CA 1
ATOM 970 C C . GLY A 1 121 ? -2.625 1.882 -24.269 1.00 91.31 121 GLY A C 1
ATOM 971 O O . GLY A 1 121 ? -3.253 1.876 -23.208 1.00 91.31 121 GLY A O 1
ATOM 972 N N . TYR A 1 122 ? -1.301 2.059 -24.272 1.00 92.44 122 TYR A N 1
ATOM 973 C CA . TYR A 1 122 ? -0.562 2.379 -23.051 1.00 92.44 122 TYR A CA 1
ATOM 974 C C . TYR A 1 122 ? -0.899 3.787 -22.524 1.00 92.44 122 TYR A C 1
ATOM 976 O O . TYR A 1 122 ? -0.713 4.795 -23.204 1.00 92.44 122 TYR A O 1
ATOM 984 N N . THR A 1 123 ? -1.344 3.858 -21.265 1.00 90.38 123 THR A N 1
ATOM 985 C CA . THR A 1 123 ? -1.756 5.100 -20.571 1.00 90.38 123 THR A CA 1
ATOM 986 C C . THR A 1 123 ? -0.770 5.552 -19.487 1.00 90.38 123 THR A C 1
ATOM 988 O O . THR A 1 123 ? -1.108 6.354 -18.605 1.00 90.38 123 THR A O 1
ATOM 991 N N . GLY A 1 124 ? 0.428 4.966 -19.464 1.00 88.62 124 GLY A N 1
ATOM 992 C CA . GLY A 1 124 ? 1.491 5.341 -18.535 1.00 88.62 124 GLY A CA 1
ATOM 993 C C . GLY A 1 124 ? 2.456 6.368 -19.130 1.00 88.62 124 GLY A C 1
ATOM 994 O O . GLY A 1 124 ? 2.300 6.823 -20.261 1.00 88.62 124 GLY A O 1
ATOM 995 N N . SER A 1 125 ? 3.469 6.742 -18.350 1.00 91.12 125 SER A N 1
ATOM 996 C CA . SER A 1 125 ? 4.491 7.702 -18.772 1.00 91.12 125 SER A CA 1
ATOM 997 C C . SER A 1 125 ? 5.676 7.018 -19.455 1.00 91.12 125 SER A C 1
ATOM 999 O O . SER A 1 125 ? 5.980 5.851 -19.194 1.00 91.12 125 SER A O 1
ATOM 1001 N N . GLU A 1 126 ? 6.382 7.776 -20.292 1.00 91.31 126 GLU A N 1
ATOM 1002 C CA . GLU A 1 126 ? 7.647 7.354 -20.905 1.00 91.31 126 GLU A CA 1
ATOM 1003 C C . GLU A 1 126 ? 8.744 7.132 -19.846 1.00 91.31 126 GLU A C 1
ATOM 1005 O O . GLU A 1 126 ? 9.527 6.189 -19.938 1.00 91.31 126 GLU A O 1
ATOM 1010 N N . SER A 1 127 ? 8.771 7.947 -18.783 1.00 90.56 127 SER A N 1
ATOM 1011 C CA . SER A 1 127 ? 9.734 7.799 -17.681 1.00 90.56 127 SER A CA 1
ATOM 1012 C C . SER A 1 127 ? 9.653 6.432 -16.999 1.00 90.56 127 SER A C 1
ATOM 1014 O O . SER A 1 127 ? 10.680 5.908 -16.576 1.00 90.56 127 SER A O 1
ATOM 1016 N N . LEU A 1 128 ? 8.458 5.836 -16.920 1.00 90.50 128 LEU A N 1
ATOM 1017 C CA . LEU A 1 128 ? 8.273 4.504 -16.344 1.00 90.50 128 LEU A CA 1
ATOM 1018 C C . LEU A 1 128 ? 8.910 3.408 -17.215 1.00 90.50 128 LEU A C 1
ATOM 1020 O O . LEU A 1 128 ? 9.483 2.464 -16.680 1.00 90.50 128 LEU A O 1
ATOM 1024 N N . ILE A 1 129 ? 8.866 3.568 -18.541 1.00 90.19 129 ILE A N 1
ATOM 1025 C CA . ILE A 1 129 ? 9.515 2.666 -19.506 1.00 90.19 129 ILE A CA 1
ATOM 1026 C C . ILE A 1 129 ? 11.033 2.804 -19.409 1.00 90.19 129 ILE A C 1
ATOM 1028 O O . ILE A 1 129 ? 11.726 1.800 -19.290 1.00 90.19 129 ILE A O 1
ATOM 1032 N N . ARG A 1 130 ? 11.551 4.042 -19.394 1.00 89.94 130 ARG A N 1
ATOM 1033 C CA . ARG A 1 130 ? 12.992 4.299 -19.230 1.00 89.94 130 ARG A CA 1
ATOM 1034 C C . ARG A 1 130 ? 13.536 3.680 -17.952 1.00 89.94 130 ARG A C 1
ATOM 1036 O O . ARG A 1 130 ? 14.576 3.037 -17.994 1.00 89.94 130 ARG A O 1
ATOM 1043 N N . LYS A 1 131 ? 12.821 3.854 -16.835 1.00 90.62 131 LYS A N 1
ATOM 1044 C CA . LYS A 1 131 ? 13.197 3.240 -15.561 1.00 90.62 131 LYS A CA 1
ATOM 1045 C C . LYS A 1 131 ? 13.244 1.717 -15.683 1.00 90.62 131 LYS A C 1
ATOM 1047 O O . LYS A 1 131 ? 14.246 1.121 -15.330 1.00 90.62 131 LYS A O 1
ATOM 1052 N N . PHE A 1 132 ? 12.207 1.105 -16.249 1.00 90.44 132 PHE A N 1
ATOM 1053 C CA . PHE A 1 132 ? 12.159 -0.344 -16.433 1.00 90.44 132 PHE A CA 1
ATOM 1054 C C . PHE A 1 132 ? 13.296 -0.883 -17.314 1.00 90.44 132 PHE A C 1
ATOM 1056 O O . PHE A 1 132 ? 13.867 -1.919 -16.996 1.00 90.44 132 PHE A O 1
ATOM 1063 N N . ILE A 1 133 ? 13.651 -0.180 -18.392 1.00 89.25 133 ILE A N 1
ATOM 1064 C CA . ILE A 1 133 ? 14.780 -0.552 -19.256 1.00 89.25 133 ILE A CA 1
ATOM 1065 C C . ILE A 1 133 ? 16.117 -0.377 -18.523 1.00 89.25 133 ILE A C 1
ATOM 1067 O O . ILE A 1 133 ? 17.002 -1.214 -18.668 1.00 89.25 133 ILE A O 1
ATOM 1071 N N . ALA A 1 134 ? 16.271 0.684 -17.725 1.00 87.81 134 ALA A N 1
ATOM 1072 C CA . ALA A 1 134 ? 17.465 0.886 -16.908 1.00 87.81 134 ALA A CA 1
ATOM 1073 C C . ALA A 1 134 ? 17.633 -0.237 -15.872 1.00 87.81 134 ALA A C 1
ATOM 1075 O O . ALA A 1 134 ? 18.718 -0.807 -15.793 1.00 87.81 134 ALA A O 1
ATOM 1076 N N . ASP A 1 135 ? 16.551 -0.592 -15.170 1.00 86.94 135 ASP A N 1
ATOM 1077 C CA . ASP A 1 135 ? 16.512 -1.694 -14.203 1.00 86.94 135 ASP A CA 1
ATOM 1078 C C . ASP A 1 135 ? 16.829 -3.042 -14.894 1.00 86.94 135 ASP A C 1
ATOM 1080 O O . ASP A 1 135 ? 17.627 -3.835 -14.399 1.00 86.94 135 ASP A O 1
ATOM 1084 N N . PHE A 1 136 ? 16.271 -3.278 -16.089 1.00 85.75 136 PHE A N 1
ATOM 1085 C CA . PHE A 1 136 ? 16.555 -4.470 -16.901 1.00 85.75 136 PHE A CA 1
ATOM 1086 C C . PHE A 1 136 ? 18.023 -4.539 -17.350 1.00 85.75 136 PHE A C 1
ATOM 1088 O O . PHE A 1 136 ? 18.629 -5.610 -17.364 1.00 85.75 136 PHE A O 1
ATOM 1095 N N . ARG A 1 137 ? 18.622 -3.393 -17.693 1.00 81.94 137 ARG A N 1
ATOM 1096 C CA . ARG A 1 137 ? 20.035 -3.314 -18.071 1.00 81.94 137 ARG A CA 1
ATOM 1097 C C . ARG A 1 137 ? 20.950 -3.629 -16.889 1.00 81.94 137 ARG A C 1
ATOM 1099 O O . ARG A 1 137 ? 21.905 -4.368 -17.085 1.00 81.94 137 ARG A O 1
ATOM 1106 N N . SER A 1 138 ? 20.678 -3.099 -15.693 1.00 80.25 138 SER A N 1
ATOM 1107 C CA . SER A 1 138 ? 21.473 -3.431 -14.498 1.00 80.25 138 SER A CA 1
ATOM 1108 C C . SER A 1 138 ? 21.364 -4.910 -14.131 1.00 80.25 138 SER A C 1
ATOM 1110 O O . SER A 1 138 ? 22.384 -5.541 -13.887 1.00 80.25 138 SER A O 1
ATOM 1112 N N . GLU A 1 139 ? 20.161 -5.488 -14.199 1.00 77.19 139 GLU A N 1
ATOM 1113 C CA . GLU A 1 139 ? 19.929 -6.912 -13.911 1.00 77.19 139 GLU A CA 1
ATOM 1114 C C . GLU A 1 139 ? 20.699 -7.833 -14.875 1.00 77.19 139 GLU A C 1
ATOM 1116 O O . GLU A 1 139 ? 21.218 -8.868 -14.474 1.00 77.19 139 GLU A O 1
ATOM 1121 N N . THR A 1 140 ? 20.832 -7.429 -16.143 1.00 66.00 140 THR A N 1
ATOM 1122 C CA . THR A 1 140 ? 21.573 -8.201 -17.156 1.00 66.00 140 THR A CA 1
ATOM 1123 C C . THR A 1 140 ? 23.098 -8.072 -17.001 1.00 66.00 140 THR A C 1
ATOM 1125 O O . THR A 1 140 ? 23.829 -8.960 -17.426 1.00 66.00 140 THR A O 1
ATOM 1128 N N . ILE A 1 141 ? 23.594 -6.979 -16.406 1.00 60.97 141 ILE A N 1
ATOM 1129 C CA . ILE A 1 141 ? 25.034 -6.734 -16.195 1.00 60.97 141 ILE A CA 1
ATOM 1130 C C . ILE A 1 141 ? 25.543 -7.427 -14.921 1.00 60.97 141 ILE A C 1
ATOM 1132 O O . ILE A 1 141 ? 26.684 -7.866 -14.895 1.00 60.97 141 ILE A O 1
ATOM 1136 N N . GLU A 1 142 ? 24.714 -7.551 -13.882 1.00 55.19 142 GLU A N 1
ATOM 1137 C CA . GLU A 1 142 ? 25.086 -8.198 -12.610 1.00 55.19 142 GLU A CA 1
ATOM 1138 C C . GLU A 1 142 ? 24.990 -9.738 -12.644 1.00 55.19 142 GLU A C 1
ATOM 1140 O O . GLU A 1 142 ? 25.418 -10.404 -11.704 1.00 55.19 142 GLU A O 1
ATOM 1145 N N . GLY A 1 143 ? 24.428 -10.312 -13.713 1.00 53.38 143 GLY A N 1
ATOM 1146 C CA . GLY A 1 143 ? 24.207 -11.753 -13.875 1.00 53.38 143 GLY A CA 1
ATOM 1147 C C . GLY A 1 143 ? 25.202 -12.487 -14.783 1.00 53.38 143 GLY A C 1
ATOM 1148 O O . GLY A 1 143 ? 24.890 -13.607 -15.186 1.00 53.38 143 GLY A O 1
ATOM 1149 N N . ASN A 1 144 ? 26.340 -11.875 -15.133 1.00 40.47 144 ASN A N 1
ATOM 1150 C CA . ASN A 1 144 ? 27.367 -12.444 -16.021 1.00 40.47 144 ASN A CA 1
ATOM 1151 C C . ASN A 1 144 ? 28.758 -12.422 -15.382 1.00 40.47 144 ASN A C 1
ATOM 1153 O O . ASN A 1 144 ? 29.124 -11.365 -14.822 1.00 40.47 144 ASN A O 1
#

Secondary structure (DSSP, 8-state):
---S-S-----HHHHHHHHHHHHTS-HHHHHHHHHHHHHHHHHHHHHHHHHTT--HHHHHHHTT--HHHHHHHHSS-S----TTTT--PPPTTGGGHHHHHHHHHTT--HHHHHHHHHHTT--S-HHHHHHHHHHHHHHHHTT-

Foldseek 3Di:
DPDPPPDPDDPPVNVVVVVVVVVPQDPVNVVVVVVQVVVLVVLVVLCVCVVVVDDLVRSCVVVVHDSVVSVVSNPDPSGDDDPCVPPDDDDLCNVCLVVLVVCVVVVDDLVVSVVVVVVVPRPDDSVVSVVSVVVVVVVVVVPD

Sequence (144 aa):
KIEIGKLENINSGEILHLKEKYDKITNAEAKSSDISKSKECLINKVKELSSKGKSMRKIAKEMSLDRKTVKRYLESDGNWNHASRGVKKKSKLDNYKDLIKKMYIDGMSCKEIYLKIKTQGYTGSESLIRKFIADFRSETIEGN

Radius of gyration: 25.8 Å; chains: 1; bounding box: 50×26×70 Å